Protein AF-A0A7W9SR36-F1 (afdb_monomer_lite)

pLDDT: mean 86.31, std 11.18, range [34.88, 93.88]

Organism: Armatimonas rosea (NCBI:txid685828)

Sequence (122 aa):
MSLTITLEPDVEDWVRREAIRLGLDEQGIIQRALRQQSRREQELLTRVQNSFPKDQEAQLRRLAERQDDLTAAEQTELLTLSHQREKQNAARLALLLELAELRGQSLDQVMTELKLTPKPLV

Radius of gyration: 22.02 Å; chains: 1; bounding box: 44×26×66 Å

Foldseek 3Di:
DDDDDDDDPVVVVVLVVVCVVVVHDSVVSVVVVVVVLVVLLVVLVVCLVPLDDPVLVVLLVVLVVCVVPDDPVSVVSNVVSVVSVVVSVVVSLVSLVVNCVSVVHDSVVSCVVVVVPDDPPD

Secondary structure (DSSP, 8-state):
-PPP-PPPHHHHHHHHHHHHHHT--HHHHHHHHHHHHHHHHHHHHHHHHTSS-HHHHHHHHHHHHTGGG--HHHHHHHHHHHHHHHHHHHHHHHHHHHHHHHHT--HHHHHHHTT-PPPP--

Structure (mmCIF, N/CA/C/O backbone):
data_AF-A0A7W9SR36-F1
#
_entry.id   AF-A0A7W9SR36-F1
#
loop_
_atom_site.group_PDB
_atom_site.id
_atom_site.type_symbol
_atom_site.label_atom_id
_atom_site.label_alt_id
_atom_site.label_comp_id
_atom_site.label_asym_id
_atom_site.label_entity_id
_atom_site.label_seq_id
_atom_site.pdbx_PDB_ins_code
_atom_site.Cartn_x
_atom_site.Cartn_y
_atom_site.Cartn_z
_atom_site.occupancy
_atom_site.B_iso_or_equiv
_atom_site.auth_seq_id
_atom_site.auth_comp_id
_atom_site.auth_asym_id
_atom_site.auth_atom_id
_atom_site.pdbx_PDB_model_num
ATOM 1 N N . MET A 1 1 ? -19.848 18.930 18.924 1.00 45.53 1 MET A N 1
ATOM 2 C CA . MET A 1 1 ? -20.420 17.973 17.954 1.00 45.53 1 MET A CA 1
ATOM 3 C C . MET A 1 1 ? -20.399 16.605 18.610 1.00 45.53 1 MET A C 1
ATOM 5 O O . MET A 1 1 ? -19.328 16.190 19.028 1.00 45.53 1 MET A O 1
ATOM 9 N N . SER A 1 2 ? -21.554 15.967 18.795 1.00 59.97 2 SER A N 1
ATOM 10 C CA . SER A 1 2 ? -21.659 14.607 19.337 1.00 59.97 2 SER A CA 1
ATOM 11 C C . SER A 1 2 ? -21.753 13.615 18.180 1.00 59.97 2 SER A C 1
ATOM 13 O O . SER A 1 2 ? -22.579 13.798 17.290 1.00 59.97 2 SER A O 1
ATOM 15 N N . LEU A 1 3 ? -20.894 12.596 18.182 1.00 65.06 3 LEU A N 1
ATOM 16 C CA . LEU A 1 3 ? -20.948 11.485 17.237 1.00 65.06 3 LEU A CA 1
ATOM 17 C C . LEU A 1 3 ? -21.563 10.293 17.976 1.00 65.06 3 LEU A C 1
ATOM 19 O O . LEU A 1 3 ? -21.023 9.872 18.997 1.00 65.06 3 LEU A O 1
ATOM 23 N N . THR A 1 4 ? -22.691 9.781 17.495 1.00 72.31 4 THR A N 1
ATOM 24 C CA . THR A 1 4 ? -23.290 8.557 18.036 1.00 72.31 4 THR A CA 1
ATOM 25 C C . THR A 1 4 ? -22.776 7.387 17.216 1.00 72.31 4 THR A C 1
ATOM 27 O O . THR A 1 4 ? -22.969 7.356 16.003 1.00 72.31 4 THR A O 1
ATOM 30 N N . ILE A 1 5 ? -22.098 6.454 17.876 1.00 73.94 5 ILE A N 1
ATOM 31 C CA . ILE A 1 5 ? -21.522 5.260 17.256 1.00 73.94 5 ILE A CA 1
ATOM 32 C C . ILE A 1 5 ? -22.128 4.047 17.946 1.00 73.94 5 ILE A C 1
ATOM 34 O O . ILE A 1 5 ? -22.136 3.977 19.174 1.00 73.94 5 ILE A O 1
ATOM 38 N N . THR A 1 6 ? -22.648 3.114 17.159 1.00 79.88 6 THR A N 1
ATOM 39 C CA . THR A 1 6 ? -23.118 1.822 17.657 1.00 79.88 6 THR A CA 1
ATOM 40 C C . THR A 1 6 ? -21.944 0.858 17.624 1.00 79.88 6 THR A C 1
ATOM 42 O O . THR A 1 6 ? -21.361 0.641 16.564 1.00 79.88 6 THR A O 1
ATOM 45 N N . LEU A 1 7 ? -21.575 0.323 18.785 1.00 80.94 7 LEU A N 1
ATOM 46 C CA . LEU A 1 7 ? -20.524 -0.680 18.912 1.00 80.94 7 LEU A CA 1
ATOM 47 C C . LEU A 1 7 ? -21.159 -2.068 18.962 1.00 80.94 7 LEU A C 1
ATOM 49 O O . LEU A 1 7 ? -22.228 -2.247 19.543 1.00 80.94 7 LEU A O 1
ATOM 53 N N . GLU A 1 8 ? -20.495 -3.046 18.357 1.00 88.00 8 GLU A N 1
ATOM 54 C CA . GLU A 1 8 ? -20.830 -4.449 18.585 1.00 88.00 8 GLU A CA 1
ATOM 55 C C . GLU A 1 8 ? -20.509 -4.833 20.041 1.00 88.00 8 GLU A C 1
ATOM 57 O O . GLU A 1 8 ? -19.560 -4.282 20.611 1.00 88.00 8 GLU A O 1
ATOM 62 N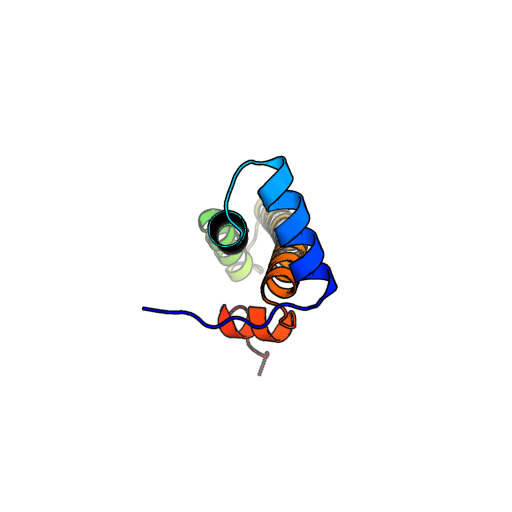 N . PRO A 1 9 ? -21.250 -5.784 20.645 1.00 85.50 9 PRO A N 1
ATOM 63 C CA . PRO A 1 9 ? -21.065 -6.164 22.049 1.00 85.50 9 PRO A CA 1
ATOM 64 C C . PRO A 1 9 ? -19.615 -6.530 22.397 1.00 85.50 9 PRO A C 1
ATOM 66 O O . PRO A 1 9 ? -19.084 -6.096 23.416 1.00 85.50 9 PRO A O 1
ATOM 69 N N . ASP A 1 10 ? -18.934 -7.241 21.498 1.00 88.62 10 ASP A N 1
ATOM 70 C CA . ASP A 1 10 ? -17.541 -7.657 21.685 1.00 88.62 10 ASP A CA 1
ATOM 71 C C . ASP A 1 10 ? -16.572 -6.462 21.719 1.00 88.62 10 ASP A C 1
ATOM 73 O O . ASP A 1 10 ? -15.580 -6.461 22.459 1.00 88.62 10 ASP A O 1
ATOM 77 N N . VAL A 1 11 ? -16.867 -5.423 20.931 1.00 86.25 11 VAL A N 1
ATOM 78 C CA . VAL A 1 11 ? -16.083 -4.184 20.874 1.00 86.25 11 VAL A CA 1
ATOM 79 C C . VAL A 1 11 ? -16.324 -3.350 22.128 1.00 86.25 11 VAL A C 1
ATOM 81 O O . VAL A 1 11 ? -15.369 -2.819 22.692 1.00 86.25 11 VAL A O 1
ATOM 84 N N . GLU A 1 12 ? -17.566 -3.264 22.602 1.00 88.50 12 GLU A N 1
ATOM 85 C CA . GLU A 1 12 ? -17.904 -2.582 23.855 1.00 88.50 12 GLU A CA 1
ATOM 86 C C . GLU A 1 12 ? -17.175 -3.216 25.051 1.00 88.50 12 GLU A C 1
ATOM 88 O O . GLU A 1 12 ? -16.529 -2.520 25.842 1.00 88.50 12 GLU A O 1
ATOM 93 N N . ASP A 1 13 ? -17.186 -4.546 25.126 1.00 90.62 13 ASP A N 1
ATOM 94 C CA . ASP A 1 13 ? -16.466 -5.309 26.141 1.00 90.62 13 ASP A CA 1
ATOM 95 C C . ASP A 1 13 ? -14.950 -5.084 26.074 1.00 90.62 13 ASP A C 1
ATOM 97 O O . ASP A 1 13 ? -14.275 -4.969 27.105 1.00 90.62 13 ASP A O 1
ATOM 101 N N . TRP A 1 14 ? -14.386 -5.003 24.865 1.00 89.81 14 TRP A N 1
ATOM 102 C CA . TRP A 1 14 ? -12.980 -4.657 24.679 1.00 89.81 14 TRP A CA 1
ATOM 103 C C . TRP A 1 14 ? -12.674 -3.232 25.162 1.00 89.81 14 TRP A C 1
ATOM 105 O O . TRP A 1 14 ? -11.722 -3.056 25.926 1.00 89.81 14 TRP A O 1
ATOM 115 N N . VAL A 1 15 ? -13.496 -2.240 24.796 1.00 90.50 15 VAL A N 1
ATOM 116 C CA . VAL A 1 15 ? -13.317 -0.836 25.206 1.00 90.50 15 VAL A CA 1
ATOM 117 C C . VAL A 1 15 ? -13.334 -0.712 26.728 1.00 90.50 15 VAL A C 1
ATOM 119 O O . VAL A 1 15 ? -12.439 -0.082 27.292 1.00 90.50 15 VAL A O 1
ATOM 122 N N . ARG A 1 16 ? -14.291 -1.358 27.407 1.00 90.94 16 ARG A N 1
ATOM 123 C CA . ARG A 1 16 ? -14.389 -1.344 28.876 1.00 90.94 16 ARG A CA 1
ATOM 124 C C . ARG A 1 16 ? -13.145 -1.928 29.542 1.00 90.94 16 ARG A C 1
ATOM 126 O O . ARG A 1 16 ? -12.593 -1.325 30.464 1.00 90.94 16 ARG A O 1
ATOM 133 N N . ARG A 1 17 ? -12.670 -3.088 29.073 1.00 92.12 17 ARG A N 1
ATOM 134 C CA . ARG A 1 17 ? -11.454 -3.725 29.613 1.00 92.12 17 ARG A CA 1
ATOM 135 C C . ARG A 1 17 ? -10.223 -2.846 29.417 1.00 92.12 17 ARG A C 1
ATOM 137 O O . ARG A 1 17 ? -9.411 -2.702 30.330 1.00 92.12 17 ARG A O 1
ATOM 144 N N . GLU A 1 18 ? -10.095 -2.252 28.241 1.00 90.06 18 GLU A N 1
ATOM 145 C CA . GLU A 1 18 ? -8.944 -1.438 27.872 1.00 90.06 18 GLU A CA 1
ATOM 146 C C . GLU A 1 18 ? -8.920 -0.090 28.609 1.00 90.06 18 GLU A C 1
ATOM 148 O O . GLU A 1 18 ? -7.854 0.370 29.026 1.00 90.06 18 GLU A O 1
ATOM 153 N N . ALA A 1 19 ? -10.094 0.501 28.844 1.00 91.19 19 ALA A N 1
ATOM 154 C CA . ALA A 1 19 ? -10.279 1.701 29.655 1.00 91.19 19 ALA A CA 1
ATOM 155 C C . ALA A 1 19 ? -9.754 1.483 31.082 1.00 91.19 19 ALA A C 1
ATOM 157 O O . ALA A 1 19 ? -8.889 2.226 31.551 1.00 91.19 19 ALA A O 1
ATOM 158 N N . ILE A 1 20 ? -10.173 0.385 31.724 1.00 92.12 20 ILE A N 1
ATOM 159 C CA . ILE A 1 20 ? -9.681 -0.020 33.050 1.00 92.12 20 ILE A CA 1
ATOM 160 C C . ILE A 1 20 ? -8.164 -0.243 33.019 1.00 92.12 20 ILE A C 1
ATOM 162 O O . ILE A 1 20 ? -7.446 0.250 33.888 1.00 92.12 20 ILE A O 1
ATOM 166 N N . ARG A 1 21 ? -7.660 -0.959 32.007 1.00 91.75 21 ARG A N 1
ATOM 167 C CA . ARG A 1 21 ? -6.236 -1.306 31.879 1.00 91.75 21 ARG A CA 1
ATOM 168 C C . ARG A 1 21 ? -5.330 -0.081 31.765 1.00 91.75 21 ARG A C 1
ATOM 170 O O . ARG A 1 21 ? -4.218 -0.094 32.287 1.00 91.75 21 ARG A O 1
ATOM 177 N N . LEU A 1 22 ? -5.773 0.944 31.044 1.00 89.56 22 LEU A N 1
ATOM 178 C CA . LEU A 1 22 ? -4.989 2.148 30.766 1.00 89.56 22 LEU A CA 1
ATOM 179 C C . LEU A 1 22 ? -5.310 3.317 31.707 1.00 89.56 22 LEU A C 1
ATOM 181 O O . LEU A 1 22 ? -4.660 4.356 31.601 1.00 89.56 22 LEU A O 1
ATOM 185 N N . GLY A 1 23 ? -6.283 3.162 32.610 1.00 90.75 23 GLY A N 1
ATOM 186 C CA . GLY A 1 23 ? -6.763 4.247 33.468 1.00 90.75 23 GLY A CA 1
ATOM 187 C C . GLY A 1 23 ? -7.392 5.396 32.674 1.00 90.75 23 GLY A C 1
ATOM 188 O O . GLY A 1 23 ? -7.300 6.550 33.085 1.00 90.75 23 GLY A O 1
ATOM 189 N N . LEU A 1 24 ? -7.970 5.087 31.512 1.00 89.75 24 LEU A N 1
ATOM 190 C CA . LEU A 1 24 ? -8.656 6.036 30.637 1.00 89.75 24 LEU A CA 1
ATOM 191 C C . LEU A 1 24 ? -10.165 5.805 30.711 1.00 89.75 24 LEU A C 1
ATOM 193 O O . LEU A 1 24 ? -10.624 4.752 31.143 1.00 89.75 24 LEU A O 1
ATOM 197 N N . ASP A 1 25 ? -10.939 6.785 30.263 1.00 91.94 25 ASP A N 1
ATOM 198 C CA . ASP A 1 25 ? -12.358 6.596 30.002 1.00 91.94 25 ASP A CA 1
ATOM 199 C C . ASP A 1 25 ? -12.583 5.911 28.642 1.00 91.94 25 ASP A C 1
ATOM 201 O O . ASP A 1 25 ? -11.717 5.888 27.761 1.00 91.94 25 ASP A O 1
ATOM 205 N N . GLU A 1 26 ? -13.774 5.344 28.457 1.00 87.06 26 GLU A N 1
ATOM 206 C CA . GLU A 1 26 ? -14.159 4.654 27.219 1.00 87.06 26 GLU A CA 1
ATOM 207 C C . GLU A 1 26 ? -14.029 5.575 25.994 1.00 87.06 26 GLU A C 1
ATOM 209 O O . GLU A 1 26 ? -13.553 5.160 24.935 1.00 87.06 26 GLU A O 1
ATOM 214 N N . GLN A 1 27 ? -14.362 6.862 26.155 1.00 87.38 27 GLN A N 1
ATOM 215 C CA . GLN A 1 27 ? -14.196 7.865 25.102 1.00 87.38 27 GLN A CA 1
ATOM 216 C C . GLN A 1 27 ? -12.725 8.070 24.724 1.00 87.38 27 GLN A C 1
ATOM 218 O O . GLN A 1 27 ? -12.412 8.166 23.535 1.00 87.38 27 GLN A O 1
ATOM 223 N N . GLY A 1 28 ? -11.811 8.105 25.695 1.00 86.62 28 GLY A N 1
ATOM 224 C CA . GLY A 1 28 ? -10.375 8.199 25.462 1.00 86.62 28 GLY A CA 1
ATOM 225 C C . GLY A 1 28 ? -9.823 7.000 24.692 1.00 86.62 28 GLY A C 1
ATOM 226 O O . GLY A 1 28 ? -8.999 7.181 23.789 1.00 86.62 28 GLY A O 1
ATOM 227 N N . ILE A 1 29 ? -10.317 5.790 24.976 1.00 91.38 29 ILE A N 1
ATOM 228 C CA . ILE A 1 29 ? -9.972 4.577 24.217 1.00 91.38 29 ILE A CA 1
ATOM 229 C C . ILE A 1 29 ? -10.462 4.678 22.772 1.00 91.38 29 ILE A C 1
ATOM 231 O O . ILE A 1 29 ? -9.665 4.507 21.845 1.00 91.38 29 ILE A O 1
ATOM 235 N N . ILE A 1 30 ? -11.734 5.032 22.567 1.00 88.38 30 ILE A N 1
ATOM 236 C CA . ILE A 1 30 ? -12.332 5.173 21.231 1.00 88.38 30 ILE A CA 1
ATOM 237 C C . ILE A 1 30 ? -11.588 6.237 20.415 1.00 88.38 30 ILE A C 1
ATOM 239 O O . ILE A 1 30 ? -11.182 5.984 19.281 1.00 88.38 30 ILE A O 1
ATOM 243 N N . GLN A 1 31 ? -11.334 7.418 20.988 1.00 88.19 31 GLN A N 1
ATOM 244 C CA . GLN A 1 31 ? -10.600 8.480 20.295 1.00 88.19 31 GLN A CA 1
ATOM 245 C C . GLN A 1 31 ? -9.181 8.053 19.918 1.00 88.19 31 GLN A C 1
ATOM 247 O O . GLN A 1 31 ? -8.689 8.403 18.842 1.00 88.19 31 GLN A O 1
ATOM 252 N N . ARG A 1 32 ? -8.503 7.305 20.792 1.00 87.94 32 ARG A N 1
ATOM 253 C CA . ARG A 1 32 ? -7.164 6.789 20.510 1.00 87.94 32 ARG A CA 1
ATOM 254 C C . ARG A 1 32 ? -7.192 5.777 19.367 1.00 87.94 32 ARG A C 1
ATOM 256 O O . ARG A 1 32 ? -6.355 5.894 18.471 1.00 87.94 32 ARG A O 1
ATOM 263 N N . ALA A 1 33 ? -8.146 4.849 19.374 1.00 86.88 33 ALA A N 1
ATOM 264 C CA . ALA A 1 33 ? -8.324 3.864 18.312 1.00 86.88 33 ALA A CA 1
ATOM 265 C C . ALA A 1 33 ? -8.594 4.544 16.958 1.00 86.88 33 ALA A C 1
ATOM 267 O O . ALA A 1 33 ? -7.871 4.299 15.994 1.00 86.88 33 ALA A O 1
ATOM 268 N N . LEU A 1 34 ? -9.525 5.504 16.910 1.00 87.12 34 LEU A N 1
ATOM 269 C CA . LEU A 1 34 ? -9.832 6.273 15.696 1.00 87.12 34 LEU A CA 1
ATOM 270 C C . LEU A 1 34 ? -8.618 7.052 15.168 1.00 87.12 34 LEU A C 1
ATOM 272 O O . LEU A 1 34 ? -8.360 7.082 13.965 1.00 87.12 34 LEU A O 1
ATOM 276 N N . ARG A 1 35 ? -7.821 7.663 16.056 1.00 89.44 35 ARG A N 1
ATOM 277 C CA . ARG A 1 35 ? -6.580 8.352 15.656 1.00 89.44 35 ARG A CA 1
ATOM 278 C C . ARG A 1 35 ? -5.544 7.390 15.083 1.00 89.44 35 ARG A C 1
ATOM 280 O O . ARG A 1 35 ? -4.841 7.757 14.145 1.00 89.44 35 ARG A O 1
ATOM 287 N N . GLN A 1 36 ? -5.412 6.194 15.652 1.00 88.94 36 GLN A N 1
ATOM 288 C CA . GLN A 1 36 ? -4.494 5.176 15.139 1.00 88.94 36 GLN A CA 1
ATOM 289 C C . GLN A 1 36 ? -4.943 4.668 13.768 1.00 88.94 36 GLN A C 1
ATOM 291 O O . GLN A 1 36 ? -4.121 4.620 12.855 1.00 88.94 36 GLN A O 1
ATOM 296 N N . GLN A 1 37 ? -6.237 4.391 13.604 1.00 88.38 37 GLN A N 1
ATOM 297 C CA . GLN A 1 37 ? -6.823 3.994 12.325 1.00 88.38 37 GLN A CA 1
ATOM 298 C C . GLN A 1 37 ? -6.590 5.066 11.253 1.00 88.38 37 GLN A C 1
ATOM 300 O O . GLN A 1 37 ? -6.051 4.766 10.193 1.00 88.38 37 GLN A O 1
ATOM 305 N N . SER A 1 38 ? -6.884 6.334 11.561 1.00 89.00 38 SER A N 1
ATOM 306 C CA . SER A 1 38 ? -6.678 7.452 10.632 1.00 89.00 38 SER A CA 1
ATOM 307 C C . SER A 1 38 ? -5.208 7.631 10.230 1.00 89.00 38 SER A C 1
ATOM 309 O O . SER A 1 38 ? -4.906 7.878 9.063 1.00 89.00 38 SER A O 1
ATOM 311 N N . ARG A 1 39 ? -4.264 7.458 11.167 1.00 91.19 39 ARG A N 1
ATOM 312 C CA . ARG A 1 39 ? -2.825 7.488 10.846 1.00 91.19 39 ARG A CA 1
ATOM 313 C C . ARG A 1 39 ? -2.427 6.343 9.924 1.00 91.19 39 ARG A C 1
ATOM 315 O O . ARG A 1 39 ? -1.682 6.569 8.974 1.00 91.19 39 ARG A O 1
ATOM 322 N N . ARG A 1 40 ? -2.918 5.132 10.201 1.00 91.50 40 ARG A N 1
ATOM 323 C CA . ARG A 1 40 ? -2.628 3.960 9.372 1.00 91.50 40 ARG A CA 1
ATOM 324 C C . ARG A 1 40 ? -3.176 4.137 7.962 1.00 91.50 40 ARG A C 1
ATOM 326 O O . ARG A 1 40 ? -2.470 3.875 6.995 1.00 91.50 40 ARG A O 1
ATOM 333 N N . GLU A 1 41 ? -4.389 4.663 7.844 1.00 92.44 41 GLU A N 1
ATOM 334 C CA . GLU A 1 41 ? -5.003 4.979 6.559 1.00 92.44 41 GLU A CA 1
ATOM 335 C C . GLU A 1 41 ? -4.159 5.973 5.747 1.00 92.44 41 GLU A C 1
ATOM 337 O O . GLU A 1 41 ? -3.859 5.731 4.578 1.00 92.44 41 GLU A O 1
ATOM 342 N N . GLN A 1 42 ? -3.716 7.069 6.371 1.00 91.94 42 GLN A N 1
ATOM 343 C CA . GLN A 1 42 ? -2.856 8.064 5.721 1.00 91.94 42 GLN A CA 1
ATOM 344 C C . GLN A 1 42 ? -1.517 7.473 5.263 1.00 91.94 42 GLN A C 1
ATOM 346 O O . GLN A 1 42 ? -1.029 7.806 4.179 1.00 91.94 42 GLN A O 1
ATOM 351 N N . GLU A 1 43 ? -0.926 6.587 6.065 1.00 93.25 43 GLU A N 1
ATOM 352 C CA . GLU A 1 43 ? 0.305 5.880 5.713 1.00 93.25 43 GLU A CA 1
ATOM 353 C C . GLU A 1 43 ? 0.095 4.999 4.474 1.00 93.25 43 GLU A C 1
ATOM 355 O O . GLU A 1 43 ? 0.876 5.073 3.521 1.00 93.25 43 GLU A O 1
ATOM 360 N N . LEU A 1 44 ? -0.986 4.213 4.449 1.00 92.69 44 LEU A N 1
ATOM 361 C CA . LEU A 1 44 ? -1.328 3.353 3.316 1.00 92.69 44 LEU A CA 1
ATOM 362 C C . LEU A 1 44 ? -1.561 4.167 2.045 1.00 92.69 44 LEU A C 1
ATOM 364 O O . LEU A 1 44 ? -0.958 3.869 1.014 1.00 92.69 44 LEU A O 1
ATOM 368 N N . LEU A 1 45 ? -2.351 5.240 2.123 1.00 91.88 45 LEU A N 1
ATOM 369 C CA . LEU A 1 45 ? -2.593 6.141 0.993 1.00 91.88 45 LEU A CA 1
ATOM 370 C C . LEU A 1 45 ? -1.289 6.736 0.450 1.00 91.88 45 LEU A C 1
ATOM 372 O O . LEU A 1 45 ? -1.058 6.721 -0.761 1.00 91.88 45 LEU A O 1
ATOM 376 N N . THR A 1 46 ? -0.405 7.193 1.339 1.00 89.81 46 THR A N 1
ATOM 377 C CA . THR A 1 46 ? 0.906 7.736 0.959 1.00 89.81 46 THR A CA 1
ATOM 378 C C . THR A 1 46 ? 1.754 6.682 0.245 1.00 89.81 46 THR A C 1
ATOM 380 O O . THR A 1 46 ? 2.380 6.974 -0.775 1.00 89.81 46 THR A O 1
ATOM 383 N N . ARG A 1 47 ? 1.768 5.437 0.731 1.00 90.69 47 ARG A N 1
ATOM 384 C CA . ARG A 1 47 ? 2.535 4.347 0.107 1.00 90.69 47 ARG A CA 1
ATOM 385 C C . ARG A 1 47 ? 1.951 3.928 -1.241 1.00 90.69 47 ARG A C 1
ATOM 387 O O . ARG A 1 47 ? 2.706 3.694 -2.180 1.00 90.69 47 ARG A O 1
ATOM 394 N N . VAL A 1 48 ? 0.624 3.892 -1.368 1.00 88.50 48 VAL A N 1
ATOM 395 C CA . VAL A 1 48 ? -0.068 3.613 -2.636 1.00 88.50 48 VAL A CA 1
ATOM 396 C C . VAL A 1 48 ? 0.284 4.666 -3.687 1.00 88.50 48 VAL A C 1
ATOM 398 O O . VAL A 1 48 ? 0.596 4.307 -4.824 1.00 88.50 48 VAL A O 1
ATOM 401 N N . GLN A 1 49 ? 0.266 5.950 -3.318 1.00 85.06 49 GLN A N 1
ATOM 402 C CA . GLN A 1 49 ? 0.564 7.061 -4.230 1.00 85.06 49 GLN A CA 1
ATOM 403 C C . GLN A 1 49 ? 2.034 7.103 -4.671 1.00 85.06 49 GLN A C 1
ATOM 405 O O . GLN A 1 49 ? 2.312 7.507 -5.797 1.00 85.06 49 GLN A O 1
ATOM 410 N N . ASN A 1 50 ? 2.961 6.650 -3.822 1.00 82.88 50 ASN A N 1
ATOM 4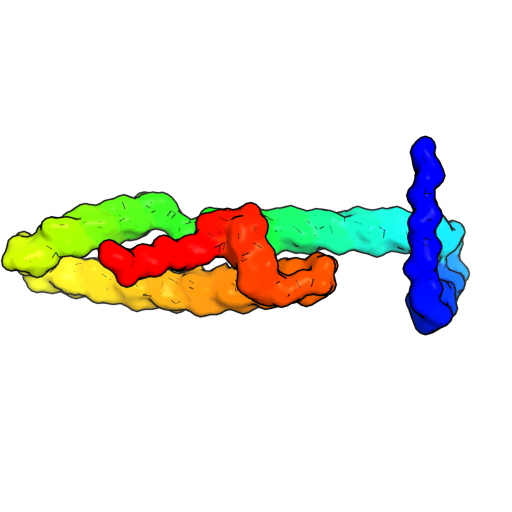11 C CA . ASN A 1 50 ? 4.405 6.682 -4.082 1.00 82.88 50 ASN A CA 1
ATOM 412 C C . ASN A 1 50 ? 4.988 5.324 -4.521 1.00 82.88 50 ASN A C 1
ATOM 414 O O . ASN A 1 50 ? 6.199 5.125 -4.474 1.00 82.88 50 ASN A O 1
ATOM 418 N N . SER A 1 51 ? 4.138 4.380 -4.930 1.00 81.19 51 SER A N 1
ATOM 419 C CA . SER A 1 51 ? 4.541 3.006 -5.267 1.00 81.19 51 SER A CA 1
ATOM 420 C C . SER A 1 51 ? 5.461 2.905 -6.490 1.00 81.19 51 SER A C 1
ATOM 422 O O . SER A 1 51 ? 6.278 1.985 -6.540 1.00 81.19 51 SER A O 1
ATOM 424 N N . PHE A 1 52 ? 5.383 3.856 -7.430 1.00 79.44 52 PHE A N 1
ATOM 425 C CA . PHE A 1 52 ? 6.315 3.953 -8.552 1.00 79.44 52 PHE A CA 1
ATOM 426 C C . PHE A 1 52 ? 6.826 5.391 -8.751 1.00 79.44 52 PHE A C 1
ATOM 428 O O . PHE A 1 52 ? 6.012 6.304 -8.928 1.00 79.44 52 PHE A O 1
ATOM 435 N N . PRO A 1 53 ? 8.152 5.625 -8.712 1.00 84.88 53 PRO A N 1
ATOM 436 C CA . PRO A 1 53 ? 8.735 6.941 -8.950 1.00 84.88 53 PRO A CA 1
ATOM 437 C C . PRO A 1 53 ? 8.360 7.512 -10.323 1.00 84.88 53 PRO A C 1
ATOM 439 O O . PRO A 1 53 ? 8.468 6.836 -11.346 1.00 84.88 53 PRO A O 1
ATOM 442 N N . LYS A 1 54 ? 7.986 8.797 -10.361 1.00 83.31 54 LYS A N 1
ATOM 443 C CA . LYS A 1 54 ? 7.594 9.485 -11.606 1.00 83.31 54 LYS A CA 1
ATOM 444 C C . LYS A 1 54 ? 8.700 9.493 -12.662 1.00 83.31 54 LYS A C 1
ATOM 446 O O . LYS A 1 54 ? 8.393 9.426 -13.848 1.00 83.31 54 LYS A O 1
ATOM 451 N N . ASP A 1 55 ? 9.958 9.543 -12.237 1.00 86.44 55 ASP A N 1
ATOM 452 C CA . ASP A 1 55 ? 11.103 9.544 -13.150 1.00 86.44 55 ASP A CA 1
ATOM 453 C C . ASP A 1 55 ? 11.250 8.193 -13.864 1.00 86.44 55 ASP A C 1
ATOM 455 O O . ASP A 1 55 ? 11.474 8.157 -15.073 1.00 86.44 55 ASP A O 1
ATOM 459 N N . GLN A 1 56 ? 11.023 7.086 -13.145 1.00 87.00 56 GLN A N 1
ATOM 460 C CA . GLN A 1 56 ? 11.030 5.736 -13.717 1.00 87.00 56 GLN A CA 1
ATOM 461 C C . GLN A 1 56 ? 9.844 5.524 -14.667 1.00 87.00 56 GLN A C 1
ATOM 463 O O . GLN A 1 56 ? 10.018 4.952 -15.740 1.00 87.00 56 GLN A O 1
ATOM 468 N N . GLU A 1 57 ? 8.660 6.045 -14.330 1.00 86.75 57 GLU A N 1
ATOM 469 C CA . GLU A 1 57 ? 7.487 6.027 -15.218 1.00 86.75 57 GLU A CA 1
ATOM 470 C C . GLU A 1 57 ? 7.727 6.834 -16.502 1.00 86.75 57 GLU A C 1
ATOM 472 O O . GLU A 1 57 ? 7.390 6.380 -17.597 1.00 86.75 57 GLU A O 1
ATOM 477 N N . ALA A 1 58 ? 8.344 8.013 -16.394 1.00 88.19 58 ALA A N 1
ATOM 478 C CA . ALA A 1 58 ? 8.677 8.838 -17.550 1.00 88.19 58 ALA A CA 1
ATOM 479 C C . ALA A 1 58 ? 9.713 8.158 -18.454 1.00 88.19 58 ALA A C 1
ATOM 481 O O . ALA A 1 58 ? 9.569 8.177 -19.677 1.00 88.19 58 ALA A O 1
ATOM 482 N N . GLN A 1 59 ? 10.739 7.540 -17.865 1.00 89.25 59 GLN A N 1
ATOM 483 C CA . GLN A 1 59 ? 11.754 6.805 -18.611 1.00 89.25 59 GLN A CA 1
ATOM 484 C C . GLN A 1 59 ? 11.165 5.575 -19.307 1.00 89.25 59 GLN A C 1
ATOM 486 O O . GLN A 1 59 ? 11.383 5.390 -20.503 1.00 89.25 59 GLN A O 1
ATOM 491 N N . LEU A 1 60 ? 10.357 4.790 -18.592 1.00 89.88 60 LEU A N 1
ATOM 492 C CA . LEU A 1 60 ? 9.653 3.643 -19.152 1.00 89.88 60 LEU A CA 1
ATOM 493 C C . LEU A 1 60 ? 8.779 4.060 -20.341 1.00 89.88 60 LEU A C 1
ATOM 495 O O . LEU A 1 60 ? 8.832 3.421 -21.387 1.00 89.88 60 LEU A O 1
ATOM 499 N N . ARG A 1 61 ? 8.018 5.156 -20.210 1.00 89.81 61 ARG A N 1
ATOM 500 C CA . ARG A 1 61 ? 7.173 5.673 -21.294 1.00 89.81 61 ARG A CA 1
ATOM 501 C C . ARG A 1 61 ? 7.993 6.080 -22.519 1.00 89.81 61 ARG A C 1
ATOM 503 O O . ARG A 1 61 ? 7.644 5.683 -23.622 1.00 89.81 61 ARG A O 1
ATOM 510 N N . ARG A 1 62 ? 9.100 6.806 -22.329 1.00 92.12 62 ARG A N 1
ATOM 511 C CA . ARG A 1 62 ? 9.990 7.213 -23.433 1.00 92.12 62 ARG A CA 1
ATOM 512 C C . ARG A 1 62 ? 10.575 6.019 -24.186 1.00 92.12 62 ARG A C 1
ATOM 514 O O . ARG A 1 62 ? 10.695 6.076 -25.405 1.00 92.12 62 ARG A O 1
ATOM 521 N N . LEU A 1 63 ? 10.966 4.965 -23.469 1.00 90.81 63 LEU A N 1
ATOM 522 C CA . LEU A 1 63 ? 11.491 3.746 -24.086 1.00 90.81 63 LEU A CA 1
ATOM 523 C C . LEU A 1 63 ? 10.380 2.955 -24.791 1.00 90.81 63 LEU A C 1
ATOM 525 O O . LEU A 1 63 ? 10.583 2.489 -25.906 1.00 90.81 63 LEU A O 1
ATOM 529 N N . ALA A 1 64 ? 9.192 2.860 -24.190 1.00 89.31 64 ALA A N 1
ATOM 530 C CA . ALA A 1 64 ? 8.045 2.187 -24.796 1.00 89.31 64 ALA A CA 1
ATOM 531 C C . ALA A 1 64 ? 7.554 2.887 -26.079 1.00 89.31 64 ALA A C 1
ATOM 533 O O . ALA A 1 64 ? 7.192 2.218 -27.038 1.00 89.31 64 ALA A O 1
ATOM 534 N N . GLU A 1 65 ? 7.586 4.222 -26.136 1.00 91.06 65 GLU A N 1
ATOM 535 C CA . GLU A 1 65 ? 7.236 4.997 -27.341 1.00 91.06 65 GLU A CA 1
ATOM 536 C C . GLU A 1 65 ? 8.224 4.786 -28.501 1.00 91.06 65 GLU A C 1
ATOM 538 O O . GLU A 1 65 ? 7.870 5.004 -29.656 1.00 91.06 65 GLU A O 1
ATOM 543 N N . ARG A 1 66 ? 9.454 4.352 -28.206 1.00 90.69 66 ARG A N 1
ATOM 544 C CA . ARG A 1 66 ? 10.528 4.113 -29.181 1.00 90.69 66 ARG A CA 1
ATOM 545 C C . ARG A 1 66 ? 10.759 2.629 -29.465 1.00 90.69 66 ARG A C 1
ATOM 547 O O . ARG A 1 66 ? 11.826 2.298 -29.967 1.00 90.69 66 ARG A O 1
ATOM 554 N N . GLN A 1 67 ? 9.814 1.745 -29.129 1.00 78.81 67 GLN A N 1
ATOM 555 C CA . GLN A 1 67 ? 10.017 0.289 -29.100 1.00 78.81 67 GLN A CA 1
ATOM 556 C C . GLN A 1 67 ? 10.655 -0.295 -30.378 1.00 78.81 67 GLN A C 1
ATOM 558 O O . GLN A 1 67 ? 11.454 -1.226 -30.271 1.00 78.81 67 GLN A O 1
ATOM 563 N N . ASP A 1 68 ? 10.366 0.277 -31.548 1.00 83.00 68 ASP A N 1
ATOM 564 C CA . ASP A 1 68 ? 10.892 -0.178 -32.843 1.00 83.00 68 ASP A CA 1
ATOM 565 C C . ASP A 1 68 ? 12.338 0.283 -33.139 1.00 83.00 68 ASP A C 1
ATOM 567 O O . ASP A 1 68 ? 13.024 -0.336 -33.949 1.00 83.00 68 ASP A O 1
ATOM 571 N N . ASP A 1 69 ? 12.833 1.309 -32.435 1.00 90.19 69 ASP A N 1
ATOM 572 C CA . ASP A 1 69 ? 14.136 1.967 -32.651 1.00 90.19 69 ASP A CA 1
ATOM 573 C C . ASP A 1 69 ? 15.046 1.911 -31.402 1.00 90.19 69 ASP A C 1
ATOM 575 O O . ASP A 1 69 ? 15.902 2.778 -31.177 1.00 90.19 69 ASP A O 1
ATOM 579 N N . LEU A 1 70 ? 14.847 0.911 -30.537 1.00 88.81 70 LEU A N 1
ATOM 580 C CA . LEU A 1 70 ? 15.670 0.722 -29.340 1.00 88.81 70 LEU A CA 1
ATOM 581 C C . LEU A 1 70 ? 16.970 -0.015 -29.661 1.00 88.81 70 LEU A C 1
ATOM 583 O O . LEU A 1 70 ? 16.974 -1.090 -30.265 1.00 88.81 70 LEU A O 1
ATOM 587 N N . THR A 1 71 ? 18.080 0.504 -29.141 1.00 93.62 71 THR A N 1
ATOM 588 C CA . THR A 1 71 ? 19.332 -0.253 -29.036 1.00 93.62 71 THR A CA 1
ATOM 589 C C . THR A 1 71 ? 19.168 -1.453 -28.096 1.00 93.62 71 THR A C 1
ATOM 591 O O . THR A 1 71 ? 18.300 -1.469 -27.224 1.00 93.62 71 THR A O 1
ATOM 594 N N . ALA A 1 72 ? 20.045 -2.456 -28.196 1.00 91.69 72 ALA A N 1
ATOM 595 C CA . ALA A 1 72 ? 20.008 -3.622 -27.302 1.00 91.69 72 ALA A CA 1
ATOM 596 C C . ALA A 1 72 ? 20.107 -3.247 -25.804 1.00 91.69 72 ALA A C 1
ATOM 598 O O . ALA A 1 72 ? 19.491 -3.889 -24.948 1.00 91.69 72 ALA A O 1
ATOM 599 N N . ALA A 1 73 ? 20.853 -2.184 -25.484 1.00 91.75 73 ALA A N 1
ATOM 600 C CA . ALA A 1 73 ? 20.944 -1.651 -24.127 1.00 91.75 73 ALA A CA 1
ATOM 601 C C . ALA A 1 73 ? 19.605 -1.049 -23.668 1.00 91.75 73 ALA A C 1
ATOM 603 O O . ALA A 1 73 ? 19.119 -1.384 -22.590 1.00 91.75 73 ALA A O 1
ATOM 604 N N . GLU A 1 74 ? 18.970 -0.234 -24.512 1.00 91.44 74 GLU A N 1
ATOM 605 C CA . GLU A 1 74 ? 17.662 0.367 -24.230 1.00 91.44 74 GLU A CA 1
ATOM 606 C C . GLU A 1 74 ? 16.538 -0.681 -24.135 1.00 91.44 74 GLU A C 1
ATOM 608 O O . GLU A 1 74 ? 15.653 -0.554 -23.292 1.00 91.44 74 GLU A O 1
ATOM 613 N N . GLN A 1 75 ? 16.584 -1.756 -24.931 1.00 91.06 75 GLN A N 1
ATOM 614 C CA . GLN A 1 75 ? 15.646 -2.883 -24.809 1.00 91.06 75 GLN A CA 1
ATOM 615 C C . GLN A 1 75 ? 15.782 -3.588 -23.453 1.00 91.06 75 GLN A C 1
ATOM 617 O O . GLN A 1 75 ? 14.785 -3.904 -22.801 1.00 91.06 75 GLN A O 1
ATOM 622 N N . THR A 1 76 ? 17.020 -3.802 -23.002 1.00 93.06 76 THR A N 1
ATOM 623 C CA . THR A 1 76 ? 17.304 -4.403 -21.689 1.00 93.06 76 THR A CA 1
ATOM 624 C C . THR A 1 76 ? 16.806 -3.506 -20.555 1.00 93.06 76 THR A C 1
ATOM 626 O O . THR A 1 76 ? 16.238 -3.985 -19.568 1.00 93.06 76 THR A O 1
ATOM 629 N N . GLU A 1 77 ? 16.981 -2.193 -20.699 1.00 92.38 77 GLU A N 1
ATOM 630 C CA . GLU A 1 77 ? 16.498 -1.207 -19.738 1.00 92.38 77 GLU A CA 1
ATOM 631 C C . GLU A 1 77 ? 14.964 -1.155 -19.688 1.00 92.38 77 GLU A C 1
ATOM 633 O O . GLU A 1 77 ? 14.387 -1.197 -18.599 1.00 92.38 77 GLU A O 1
ATOM 638 N N . LEU A 1 78 ? 14.292 -1.169 -20.846 1.00 91.62 78 LEU A N 1
ATOM 639 C CA . LEU A 1 78 ? 12.832 -1.234 -20.943 1.00 91.62 78 LEU A CA 1
ATOM 640 C C . LEU A 1 78 ? 12.274 -2.476 -20.234 1.00 91.62 78 LEU A C 1
ATOM 642 O O . LEU A 1 78 ? 11.318 -2.370 -19.458 1.00 91.62 78 LEU A O 1
ATOM 646 N N . LEU A 1 79 ? 12.880 -3.645 -20.463 1.00 92.50 79 LEU A N 1
ATOM 647 C CA . LEU A 1 79 ? 12.479 -4.890 -19.806 1.00 92.50 79 LEU A CA 1
ATOM 648 C C . LEU A 1 79 ? 12.663 -4.802 -18.285 1.00 92.50 79 LEU A C 1
ATOM 650 O O . LEU A 1 79 ? 11.774 -5.171 -17.516 1.00 92.50 79 LEU A O 1
ATOM 654 N N . THR A 1 80 ? 13.798 -4.255 -17.847 1.00 93.31 80 THR A N 1
ATOM 655 C CA . THR A 1 80 ? 14.121 -4.095 -16.424 1.00 93.31 80 THR A CA 1
ATOM 656 C C . THR A 1 80 ? 13.118 -3.183 -15.722 1.00 93.31 80 THR A C 1
ATOM 658 O O . THR A 1 80 ? 12.575 -3.552 -14.678 1.00 93.31 80 THR A O 1
ATOM 661 N N . LEU A 1 81 ? 12.830 -2.014 -16.300 1.00 91.12 81 LEU A N 1
ATOM 662 C CA . LEU A 1 81 ? 11.849 -1.071 -15.761 1.00 91.12 81 LEU A CA 1
ATOM 663 C C . LEU A 1 81 ? 10.435 -1.666 -15.756 1.00 91.12 81 LEU A C 1
ATOM 665 O O . LEU A 1 81 ? 9.687 -1.457 -14.801 1.00 91.12 81 LEU A O 1
ATOM 669 N N . SER A 1 82 ? 10.080 -2.457 -16.773 1.00 91.00 82 SER A N 1
ATOM 67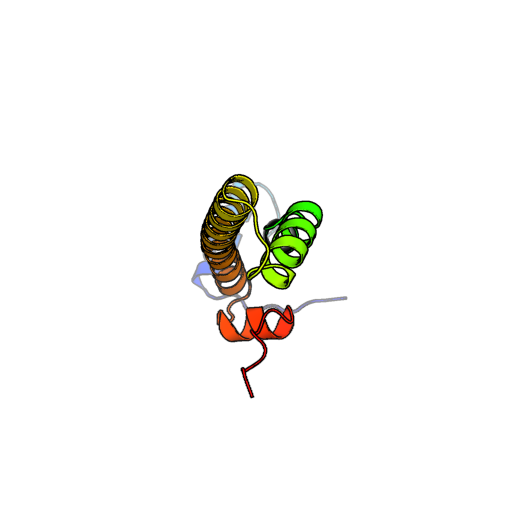0 C CA . SER A 1 82 ? 8.782 -3.141 -16.841 1.00 91.00 82 SER A CA 1
ATOM 671 C C . SER A 1 82 ? 8.613 -4.146 -15.699 1.00 91.00 82 SER A C 1
ATOM 673 O O . SER A 1 82 ? 7.616 -4.089 -14.978 1.00 91.00 82 SER A O 1
ATOM 675 N N . HIS A 1 83 ? 9.617 -4.995 -15.457 1.00 92.38 83 HIS A N 1
ATOM 676 C CA . HIS A 1 83 ? 9.603 -5.946 -14.339 1.00 92.38 83 HIS A CA 1
ATOM 677 C C . HIS A 1 83 ? 9.553 -5.246 -12.973 1.00 92.38 83 HIS A C 1
ATOM 679 O O . HIS A 1 83 ? 8.850 -5.692 -12.062 1.00 92.38 83 HIS A O 1
ATOM 685 N N . GLN A 1 84 ? 10.289 -4.142 -12.808 1.00 90.38 84 GLN A N 1
ATOM 686 C CA . GLN A 1 84 ? 10.243 -3.350 -11.576 1.00 90.38 84 GLN A CA 1
ATOM 687 C C . GLN A 1 84 ? 8.836 -2.795 -11.332 1.00 90.38 84 GLN A C 1
ATOM 689 O O . GLN A 1 84 ? 8.294 -2.988 -10.239 1.00 90.38 84 GLN A O 1
ATOM 694 N N . ARG A 1 85 ? 8.218 -2.213 -12.369 1.00 89.56 85 ARG A N 1
ATOM 695 C CA . ARG A 1 85 ? 6.851 -1.688 -12.310 1.00 89.56 85 ARG A CA 1
ATOM 696 C C . ARG A 1 85 ? 5.843 -2.770 -11.939 1.00 89.56 85 ARG A C 1
ATOM 698 O O . ARG A 1 85 ? 4.989 -2.535 -11.090 1.00 89.56 85 ARG A O 1
ATOM 705 N N . GLU A 1 86 ? 5.932 -3.958 -12.533 1.00 89.44 86 GLU A N 1
ATOM 706 C CA . GLU A 1 86 ? 5.043 -5.081 -12.206 1.00 89.44 86 GLU A CA 1
ATOM 707 C C . GLU A 1 86 ? 5.171 -5.508 -10.743 1.00 89.44 86 GLU A C 1
ATOM 709 O O . GLU A 1 86 ? 4.167 -5.621 -10.034 1.00 89.44 86 GLU A O 1
ATOM 714 N N . LYS A 1 87 ? 6.405 -5.664 -10.252 1.00 90.12 87 LYS A N 1
ATOM 715 C CA . LYS A 1 87 ? 6.667 -6.005 -8.849 1.00 90.12 87 LYS A CA 1
ATOM 716 C C . LYS A 1 87 ? 6.106 -4.949 -7.893 1.00 90.12 87 LYS A C 1
ATOM 718 O O . LYS A 1 87 ? 5.522 -5.289 -6.862 1.00 90.12 87 LYS A O 1
ATOM 723 N N . GLN A 1 88 ? 6.268 -3.671 -8.222 1.00 88.94 88 GLN A N 1
ATOM 724 C CA . GLN A 1 88 ? 5.729 -2.570 -7.425 1.00 88.94 88 GLN A CA 1
ATOM 725 C C . GLN A 1 88 ? 4.203 -2.496 -7.496 1.00 88.94 88 GLN A C 1
ATOM 727 O O . GLN A 1 88 ? 3.573 -2.245 -6.471 1.00 88.94 88 GLN A O 1
ATOM 732 N N . ASN A 1 89 ? 3.592 -2.786 -8.646 1.00 87.81 89 ASN A N 1
ATOM 733 C CA . ASN A 1 89 ? 2.139 -2.897 -8.764 1.00 87.81 89 ASN A CA 1
ATOM 734 C C . ASN A 1 89 ? 1.585 -4.040 -7.908 1.00 87.81 89 ASN A C 1
ATOM 736 O O . ASN A 1 89 ? 0.579 -3.846 -7.230 1.00 87.81 89 ASN A O 1
ATOM 740 N N . ALA A 1 90 ? 2.252 -5.195 -7.864 1.00 89.50 90 ALA A N 1
ATOM 741 C CA . ALA A 1 90 ? 1.860 -6.285 -6.973 1.00 89.50 90 ALA A CA 1
ATOM 742 C C . ALA A 1 90 ? 1.914 -5.856 -5.494 1.00 89.50 90 ALA A C 1
ATOM 744 O O . ALA A 1 90 ? 0.963 -6.073 -4.743 1.00 89.50 90 ALA A O 1
ATOM 745 N N . ALA A 1 91 ? 2.983 -5.167 -5.081 1.00 90.44 91 ALA A N 1
ATOM 746 C CA . ALA A 1 91 ? 3.083 -4.614 -3.729 1.00 90.44 91 ALA A CA 1
ATOM 747 C C . ALA A 1 91 ? 2.005 -3.550 -3.452 1.00 90.44 91 ALA A C 1
ATOM 749 O O . ALA A 1 91 ? 1.446 -3.492 -2.359 1.00 90.44 91 ALA A O 1
ATOM 750 N N . ARG A 1 92 ? 1.678 -2.723 -4.448 1.00 91.38 92 ARG A N 1
ATOM 751 C CA . ARG A 1 92 ? 0.618 -1.717 -4.364 1.00 91.38 92 ARG A CA 1
ATOM 752 C C . ARG A 1 92 ? -0.760 -2.350 -4.181 1.00 91.38 92 ARG A C 1
ATOM 754 O O . ARG A 1 92 ? -1.546 -1.826 -3.399 1.00 91.38 92 ARG A O 1
ATOM 761 N N . LEU A 1 93 ? -1.046 -3.464 -4.856 1.00 91.31 93 LEU A N 1
ATOM 762 C CA . LEU A 1 93 ? -2.296 -4.208 -4.674 1.00 91.31 93 LEU A CA 1
ATOM 763 C C . LEU A 1 93 ? -2.448 -4.712 -3.235 1.00 91.31 93 LEU A C 1
ATOM 765 O O . LEU A 1 93 ? -3.522 -4.566 -2.664 1.00 91.31 93 LEU A O 1
ATOM 769 N N . ALA A 1 94 ? -1.372 -5.206 -2.616 1.00 93.00 94 ALA A N 1
ATOM 770 C CA . ALA A 1 94 ? -1.403 -5.604 -1.207 1.00 93.00 94 ALA A CA 1
ATOM 771 C C . ALA A 1 94 ? -1.758 -4.429 -0.273 1.00 93.00 94 ALA A C 1
ATOM 773 O O . ALA A 1 94 ? -2.549 -4.588 0.651 1.00 93.00 94 ALA A O 1
ATOM 774 N N . LEU A 1 95 ? -1.238 -3.227 -0.547 1.00 93.31 95 LEU A N 1
ATOM 775 C CA . LEU A 1 95 ? -1.579 -2.022 0.222 1.00 93.31 95 LEU A CA 1
ATOM 776 C C . LEU A 1 95 ? -3.030 -1.575 0.018 1.00 93.31 95 LEU A C 1
ATOM 778 O O . LEU A 1 95 ? -3.657 -1.077 0.948 1.00 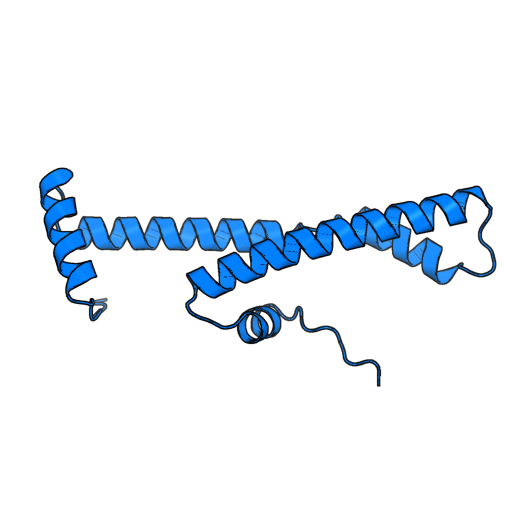93.31 95 LEU A O 1
ATOM 782 N N . LEU A 1 96 ? -3.556 -1.725 -1.199 1.00 92.88 96 LEU A N 1
ATOM 783 C CA . LEU A 1 96 ? -4.947 -1.403 -1.508 1.00 92.88 96 LEU A CA 1
ATOM 784 C C . LEU A 1 96 ? -5.920 -2.381 -0.843 1.00 92.88 96 LEU A C 1
ATOM 786 O O . LEU A 1 96 ? -6.981 -1.950 -0.405 1.00 92.88 96 LEU A O 1
ATOM 790 N N . LEU A 1 97 ? -5.549 -3.658 -0.727 1.00 93.75 97 LEU A N 1
ATOM 791 C CA . LEU A 1 97 ? -6.307 -4.645 0.043 1.00 93.75 97 LEU A CA 1
ATOM 792 C C . LEU A 1 97 ? -6.343 -4.282 1.531 1.00 93.75 97 LEU A C 1
ATOM 794 O O . LEU A 1 97 ? -7.424 -4.222 2.105 1.00 93.75 97 LEU A O 1
ATOM 798 N N . GLU A 1 98 ? -5.196 -3.936 2.125 1.00 93.88 98 GLU A N 1
ATOM 799 C CA . GLU A 1 98 ? -5.143 -3.491 3.527 1.00 93.88 98 GLU A CA 1
ATOM 800 C C . GLU A 1 98 ? -6.001 -2.231 3.752 1.00 93.88 98 GLU A C 1
ATOM 802 O O . GLU A 1 98 ? -6.698 -2.103 4.756 1.00 93.88 98 GLU A O 1
ATOM 807 N N . LEU A 1 99 ? -6.002 -1.303 2.791 1.00 93.06 99 LEU A N 1
ATOM 808 C CA . LEU A 1 99 ? -6.846 -0.110 2.844 1.00 93.06 99 LEU A CA 1
ATOM 809 C C . LEU A 1 99 ? -8.342 -0.447 2.727 1.00 93.06 99 LEU A C 1
ATOM 811 O O . LEU A 1 99 ? -9.161 0.179 3.398 1.00 93.06 99 LEU A O 1
ATOM 815 N N . ALA A 1 100 ? -8.697 -1.418 1.887 1.00 91.88 100 ALA A N 1
ATOM 816 C CA . ALA A 1 100 ? -10.068 -1.887 1.716 1.00 91.88 100 ALA A CA 1
ATOM 817 C C . ALA A 1 100 ? -10.604 -2.530 3.000 1.00 91.88 100 ALA A C 1
ATOM 819 O O . ALA A 1 100 ? -11.684 -2.159 3.463 1.00 91.88 100 ALA A O 1
ATOM 820 N N . GLU A 1 101 ? -9.804 -3.385 3.640 1.00 93.38 101 GLU A N 1
ATOM 821 C CA . GLU A 1 101 ? -10.110 -3.959 4.955 1.00 93.38 101 GLU A CA 1
ATOM 822 C C . GLU A 1 101 ? -10.290 -2.867 6.016 1.00 93.38 101 GLU A C 1
ATOM 824 O O . GLU A 1 101 ? -11.288 -2.861 6.736 1.00 93.38 101 GLU A O 1
ATOM 829 N N . LEU A 1 102 ? -9.381 -1.885 6.064 1.00 90.62 102 LEU A N 1
ATOM 830 C CA . LEU A 1 102 ? -9.433 -0.785 7.032 1.00 90.62 102 LEU A CA 1
ATOM 831 C C . LEU A 1 102 ? -10.697 0.080 6.899 1.00 90.62 102 LEU A C 1
ATOM 833 O O . LEU A 1 102 ? -11.153 0.661 7.888 1.00 90.62 102 LEU A O 1
ATOM 837 N N . ARG A 1 103 ? -11.239 0.188 5.681 1.00 90.06 103 ARG A N 1
ATOM 838 C CA . ARG A 1 103 ? -12.451 0.953 5.356 1.00 90.06 103 ARG A CA 1
ATOM 839 C C . ARG A 1 103 ? -13.732 0.120 5.387 1.00 90.06 103 ARG A C 1
ATOM 841 O O . ARG A 1 103 ? -14.810 0.697 5.267 1.00 90.06 103 ARG A O 1
ATOM 848 N N . GLY A 1 104 ? -13.637 -1.206 5.504 1.00 89.88 104 GLY A N 1
ATOM 849 C CA . GLY A 1 104 ? -14.783 -2.104 5.338 1.00 89.88 104 GLY A CA 1
ATOM 850 C C . GLY A 1 104 ? -15.384 -2.054 3.927 1.00 89.88 104 GLY A C 1
ATOM 851 O O . GLY A 1 104 ? -16.594 -2.193 3.763 1.00 89.88 104 GLY A O 1
ATOM 852 N N . GLN A 1 105 ? -14.555 -1.804 2.911 1.00 92.06 105 GLN A N 1
ATOM 853 C CA . GLN A 1 105 ? -14.951 -1.697 1.505 1.00 92.06 105 GLN A CA 1
ATOM 854 C C . GLN A 1 105 ? -14.343 -2.838 0.681 1.00 92.06 105 GLN A C 1
ATOM 856 O O . GLN A 1 105 ? -13.374 -3.474 1.084 1.00 92.06 105 GLN A O 1
ATOM 861 N N . SER A 1 106 ? -14.890 -3.087 -0.508 1.00 92.56 106 SER A N 1
ATOM 862 C CA . SER A 1 106 ? -14.242 -3.958 -1.497 1.00 92.56 106 SER A CA 1
ATOM 863 C C . SER A 1 106 ? -13.044 -3.264 -2.156 1.00 92.56 106 SER A C 1
ATOM 865 O O . SER A 1 106 ? -12.998 -2.034 -2.260 1.00 92.56 106 SER A O 1
ATOM 867 N N . LEU A 1 107 ? -12.095 -4.054 -2.670 1.00 90.69 107 LEU A N 1
ATOM 868 C CA . LEU A 1 107 ? -10.947 -3.533 -3.419 1.00 90.69 107 LEU A CA 1
ATOM 869 C C . LEU A 1 107 ? -11.388 -2.662 -4.609 1.00 90.69 107 LEU A C 1
ATOM 871 O O . LEU A 1 107 ? -10.829 -1.587 -4.818 1.00 90.69 107 LEU A O 1
ATOM 875 N N . ASP A 1 108 ? -12.421 -3.083 -5.341 1.00 90.44 108 ASP A N 1
ATOM 876 C CA . ASP A 1 108 ? -12.940 -2.355 -6.505 1.00 90.44 108 ASP A CA 1
ATOM 877 C C . ASP A 1 108 ? -13.497 -0.976 -6.131 1.00 90.44 108 ASP A C 1
ATOM 879 O O . ASP A 1 108 ? -13.266 0.008 -6.842 1.00 90.44 108 ASP A O 1
ATOM 883 N N . GLN A 1 109 ? -14.190 -0.876 -4.992 1.00 89.94 109 GLN A N 1
ATOM 884 C CA . GLN A 1 109 ? -14.680 0.402 -4.468 1.00 89.94 109 GLN A CA 1
ATOM 885 C C . GLN A 1 109 ? -13.514 1.336 -4.137 1.00 89.94 109 GLN A C 1
ATOM 887 O O . GLN 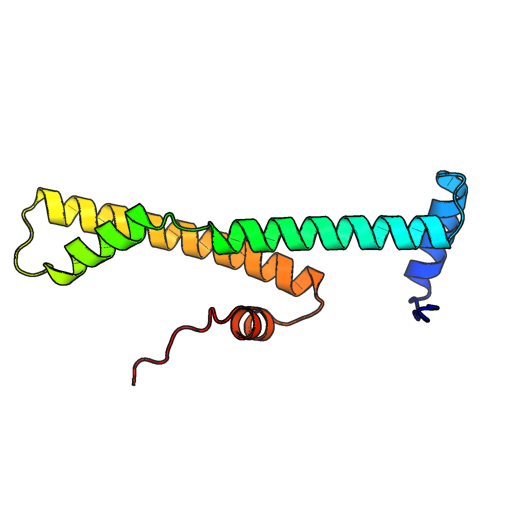A 1 109 ? -13.487 2.467 -4.622 1.00 89.94 109 GLN A O 1
ATOM 892 N N . VAL A 1 110 ? -12.503 0.846 -3.411 1.00 91.06 110 VAL A N 1
ATOM 893 C CA . VAL A 1 110 ? -11.307 1.634 -3.075 1.00 91.06 110 VAL A CA 1
ATOM 894 C C . VAL A 1 110 ? -10.560 2.080 -4.332 1.00 91.06 110 VAL A C 1
ATOM 896 O O . VAL A 1 110 ? -10.175 3.244 -4.455 1.00 91.06 110 VAL A O 1
ATOM 899 N N . MET A 1 111 ? -10.371 1.187 -5.305 1.00 89.88 111 MET A N 1
ATOM 900 C CA . MET A 1 111 ? -9.712 1.525 -6.568 1.00 89.88 111 MET A CA 1
ATOM 901 C C . MET A 1 111 ? -10.493 2.576 -7.362 1.00 89.88 111 MET A C 1
ATOM 903 O O . MET A 1 111 ? -9.879 3.464 -7.957 1.00 89.88 111 MET A O 1
ATOM 907 N N . THR A 1 112 ? -11.824 2.518 -7.345 1.00 89.44 112 THR A N 1
ATOM 908 C CA . THR A 1 112 ? -12.696 3.503 -8.001 1.00 89.44 112 THR A CA 1
ATOM 909 C C . THR A 1 112 ? -12.601 4.871 -7.327 1.00 89.44 112 THR A C 1
ATOM 911 O O . THR A 1 112 ? -12.377 5.875 -8.004 1.00 89.44 112 THR A O 1
ATOM 914 N N . GLU A 1 113 ? -12.690 4.923 -5.996 1.00 88.75 113 GLU A N 1
ATOM 915 C CA . GLU A 1 113 ? -12.560 6.162 -5.217 1.00 88.75 113 GLU A CA 1
ATOM 916 C C . GLU A 1 113 ? -11.202 6.840 -5.430 1.00 88.75 113 GLU A C 1
ATOM 918 O O . GLU A 1 113 ? -11.116 8.059 -5.598 1.00 88.75 113 GLU A O 1
ATOM 923 N N . LEU A 1 114 ? -10.134 6.041 -5.479 1.00 85.56 114 LEU A N 1
ATOM 924 C CA . LEU A 1 114 ? -8.773 6.520 -5.710 1.00 85.56 114 LEU A CA 1
ATOM 925 C C . LEU A 1 114 ? -8.462 6.783 -7.192 1.00 85.56 114 LEU A C 1
ATOM 927 O O . LEU A 1 114 ? -7.338 7.178 -7.511 1.00 85.56 114 LEU A O 1
ATOM 931 N N . LYS A 1 115 ? -9.433 6.589 -8.098 1.00 86.38 115 LYS A N 1
ATOM 932 C CA . LYS A 1 115 ? -9.284 6.742 -9.557 1.00 86.38 115 LYS A CA 1
ATOM 933 C C . LYS A 1 115 ? -8.133 5.901 -10.125 1.00 86.38 115 LYS A C 1
ATOM 935 O O . LYS A 1 115 ? -7.406 6.334 -11.018 1.00 86.38 115 LYS A O 1
ATOM 940 N N . LEU A 1 116 ? -7.963 4.700 -9.577 1.00 80.25 116 LEU A N 1
ATOM 941 C CA . LEU A 1 116 ? -6.951 3.712 -9.960 1.00 80.25 116 LEU A CA 1
ATOM 942 C C . LEU A 1 116 ? -7.499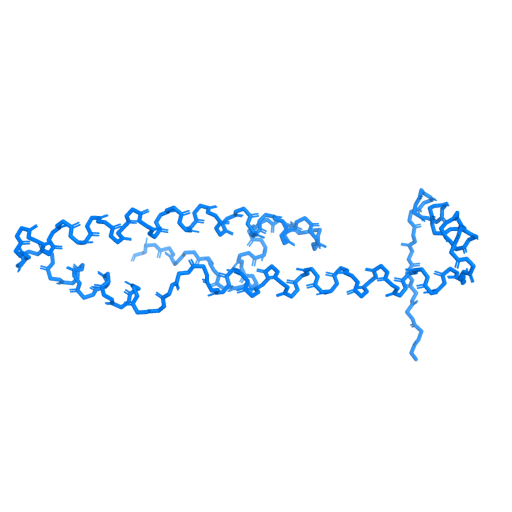 2.633 -10.892 1.00 80.25 116 LEU A C 1
ATOM 944 O O . LEU A 1 116 ? -6.762 1.727 -11.275 1.00 80.25 116 LEU A O 1
ATOM 948 N N . THR A 1 117 ? -8.779 2.719 -11.253 1.00 69.19 117 THR A N 1
ATOM 949 C CA . THR A 1 117 ? -9.398 1.823 -12.226 1.00 69.19 117 THR A CA 1
ATOM 950 C C . THR A 1 117 ? -8.649 1.912 -13.555 1.00 69.19 117 THR A C 1
ATOM 952 O O . THR A 1 117 ? -8.545 3.015 -14.111 1.00 69.19 117 THR A O 1
ATOM 955 N N . PRO A 1 118 ? -8.126 0.789 -14.079 1.00 57.25 118 PRO A N 1
ATOM 956 C CA . PRO A 1 118 ? -7.535 0.776 -15.404 1.00 57.25 118 PRO A CA 1
ATOM 957 C C . PRO A 1 118 ? -8.591 1.240 -16.406 1.00 57.25 118 PRO A C 1
ATOM 959 O O . PRO A 1 118 ? -9.740 0.798 -16.374 1.00 57.25 118 PRO A O 1
ATOM 962 N N . LYS A 1 119 ? -8.212 2.182 -17.272 1.00 49.12 119 LYS A N 1
ATOM 963 C CA . LYS A 1 119 ? -9.081 2.626 -18.360 1.00 49.12 119 LYS A CA 1
ATOM 964 C C . LYS A 1 119 ? -9.364 1.392 -19.230 1.00 49.12 119 LYS A C 1
ATOM 966 O O . LYS A 1 119 ? -8.391 0.753 -19.637 1.00 49.12 119 LYS A O 1
ATOM 971 N N . PRO A 1 120 ? -10.631 1.023 -19.488 1.00 38.00 120 PRO A N 1
ATOM 972 C CA . PRO A 1 120 ? -10.908 -0.068 -20.407 1.00 38.00 120 PRO A CA 1
ATOM 973 C C . PRO A 1 120 ? -10.281 0.278 -21.761 1.00 38.00 120 PRO A C 1
ATOM 975 O O . PRO A 1 120 ? -10.411 1.410 -22.232 1.00 38.00 120 PRO A O 1
ATOM 978 N N . LEU A 1 121 ? -9.546 -0.676 -22.334 1.00 37.75 121 LEU A N 1
ATOM 979 C CA . LEU A 1 121 ? -9.094 -0.609 -23.719 1.00 37.75 121 LEU A CA 1
ATOM 980 C C . LEU A 1 121 ? -10.361 -0.697 -24.580 1.00 37.75 121 LEU A C 1
ATOM 982 O O . LEU A 1 121 ? -10.935 -1.777 -24.709 1.00 37.75 121 LEU A O 1
ATOM 986 N N . VAL A 1 122 ? -10.843 0.453 -25.054 1.00 34.88 122 VAL A N 1
ATOM 987 C CA . VAL A 1 122 ? -11.912 0.573 -26.057 1.00 34.88 122 VAL A CA 1
ATOM 988 C C . VAL A 1 122 ? -11.265 0.928 -27.381 1.00 34.88 122 VAL A C 1
ATOM 990 O O . VAL A 1 122 ? -10.401 1.835 -27.359 1.00 34.88 122 VAL A O 1
#